Protein AF-A0A775YZN2-F1 (afdb_monomer)

Mean predicted aligned error: 4.79 Å

Nearest PDB structures (foldseek):
  2otr-assembly1_A  TM=7.967E-01  e=1.622E-01  Helicobacter pylori 26695
  7xbj-assembly1_A  TM=7.492E-01  e=8.720E-01  Xenorhabdus nematophila ATCC 19061
  7xbj-assembly2_B  TM=8.125E-01  e=1.349E+00  Xenorhabdus nematophila ATCC 19061
  7d4i-assembly1_B1  TM=6.503E-01  e=3.031E+00  Saccharomyces cerevisiae S288C
  7vww-assembly3_E  TM=5.977E-01  e=3.433E+00  Dioscoreophyllum cumminsii

InterPro domains:
  IPR007712 Toxin-antitoxin system, RelE/ParE toxin family [PF05016] (2-50)
  IPR035093 Toxin-antitoxin system, RelE/ParE toxin domain superfamily [G3DSA:3.30.2310.20] (1-51)

Secondary structure (DSSP, 8-state):
-TT-GGGSEEPSSTTEEEEEEETTEEEEEEEETTTTEEEEEEEEESS----

Foldseek 3Di:
DLVCLPPFDQDPDPQWGWDDPDPQWIWIWGADPVVRDIGTDDIGGNPDPDD

Sequence (51 aa):
MAGQPYKGRNGRVEGTRELVIHPHFVLVYEVDSQWGKVYILRVLHTVQKWP

pLDDT: mean 87.9, std 9.98, range [59.94, 96.25]

Radius of gyration: 11.28 Å; Cα contact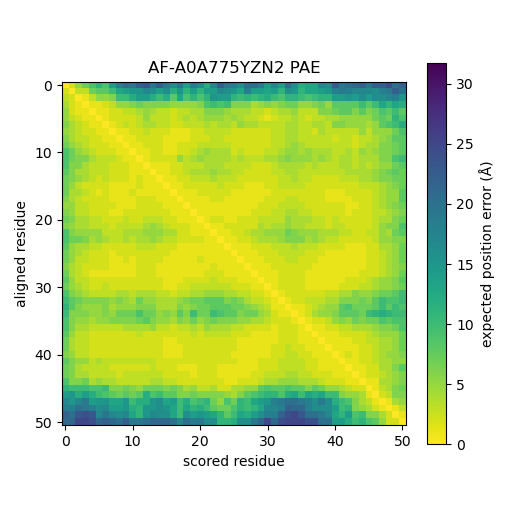s (8 Å, |Δi|>4): 85; chains: 1; bounding box: 22×27×30 Å

Organism: Escherichia coli (NCBI:txid562)

Solvent-accessible surface area (backbone atoms only — not comparable to full-atom values): 3241 Å² total; per-residue (Å²): 101,94,91,48,78,78,72,37,47,81,35,97,50,88,77,33,25,36,32,78,82,45,101,50,33,36,38,35,27,34,69,42,79,91,77,73,42,76,48,82,76,46,79,42,55,73,86,50,88,75,134

Structure (mmCIF, N/CA/C/O backbone):
data_AF-A0A775YZN2-F1
#
_entry.id   AF-A0A775YZN2-F1
#
loop_
_atom_site.group_PDB
_atom_site.id
_atom_site.type_symbol
_atom_site.label_atom_id
_atom_site.label_alt_id
_atom_site.label_comp_id
_atom_site.label_asym_id
_atom_site.label_entity_id
_atom_site.label_seq_id
_atom_site.pdbx_PDB_ins_code
_atom_site.Cartn_x
_atom_site.Cartn_y
_atom_site.Cartn_z
_atom_site.occupancy
_atom_site.B_iso_or_equiv
_atom_site.auth_seq_id
_atom_site.auth_comp_id
_atom_site.auth_asym_id
_atom_site.auth_atom_id
_atom_site.pdbx_PDB_model_num
ATOM 1 N N . MET A 1 1 ? 4.260 7.250 5.656 1.00 59.94 1 MET A N 1
ATOM 2 C CA . MET A 1 1 ? 3.261 6.165 5.783 1.00 59.94 1 MET A CA 1
ATOM 3 C C . MET A 1 1 ? 2.428 6.297 7.050 1.00 59.94 1 MET A C 1
ATOM 5 O O . MET A 1 1 ? 1.220 6.378 6.911 1.00 59.94 1 MET A O 1
ATOM 9 N N . ALA A 1 2 ? 3.035 6.425 8.238 1.00 60.94 2 ALA A N 1
ATOM 10 C CA . ALA A 1 2 ? 2.301 6.522 9.509 1.00 60.94 2 ALA A CA 1
ATOM 11 C C . ALA A 1 2 ? 1.300 7.698 9.616 1.00 60.94 2 ALA A C 1
ATOM 13 O O . ALA A 1 2 ? 0.247 7.533 10.211 1.00 60.94 2 ALA A O 1
ATOM 14 N N . GLY A 1 3 ? 1.574 8.858 9.001 1.00 76.44 3 GLY A N 1
ATOM 15 C CA . GLY A 1 3 ? 0.660 10.016 9.058 1.00 76.44 3 GLY A CA 1
ATOM 16 C C . GLY A 1 3 ? -0.407 10.081 7.956 1.00 76.44 3 GLY A C 1
ATOM 17 O O . GLY A 1 3 ? -1.281 10.936 8.009 1.00 76.44 3 GLY A O 1
ATOM 18 N N . GLN A 1 4 ? -0.316 9.232 6.924 1.00 82.75 4 GLN A N 1
ATOM 19 C CA . GLN A 1 4 ? -1.224 9.246 5.764 1.00 82.75 4 GLN A CA 1
ATOM 20 C C . GLN A 1 4 ? -1.444 7.811 5.252 1.00 82.75 4 GLN A C 1
ATOM 22 O O . GLN A 1 4 ? -0.973 7.455 4.164 1.00 82.75 4 GLN A O 1
ATOM 27 N N . PRO A 1 5 ? -2.122 6.955 6.037 1.00 82.69 5 PRO A N 1
ATOM 28 C CA . PRO A 1 5 ? -2.299 5.542 5.700 1.00 82.69 5 PRO A CA 1
ATOM 29 C C . PRO A 1 5 ? -3.110 5.348 4.409 1.00 82.69 5 PRO A C 1
ATOM 31 O O . PRO A 1 5 ? -2.923 4.362 3.701 1.00 82.69 5 PRO A O 1
ATOM 34 N N . TYR A 1 6 ? -3.925 6.330 4.016 1.00 88.25 6 TYR A N 1
ATOM 35 C CA . TYR A 1 6 ? -4.750 6.276 2.808 1.00 88.25 6 TYR A CA 1
ATOM 36 C C . TYR A 1 6 ? -4.080 6.844 1.537 1.00 88.25 6 TYR A C 1
ATOM 38 O O . TYR A 1 6 ? -4.748 7.072 0.531 1.00 88.25 6 TYR A O 1
ATOM 46 N N . LYS A 1 7 ? -2.751 7.024 1.526 1.00 90.56 7 LYS A N 1
ATOM 47 C CA . LYS A 1 7 ? -2.018 7.588 0.374 1.00 90.56 7 LYS A CA 1
ATOM 48 C C . LYS A 1 7 ? -1.934 6.669 -0.857 1.00 90.56 7 LYS A C 1
ATOM 50 O O . LYS A 1 7 ? -1.851 7.161 -1.976 1.00 90.56 7 LYS A O 1
ATOM 55 N N . GLY A 1 8 ? -1.930 5.346 -0.672 1.00 91.50 8 GLY A N 1
ATOM 56 C CA . GLY A 1 8 ? -2.016 4.392 -1.788 1.00 91.50 8 GLY A CA 1
ATOM 57 C C . GLY A 1 8 ? -3.343 4.495 -2.553 1.00 91.50 8 GLY A C 1
ATOM 58 O O . GLY A 1 8 ? -4.291 5.117 -2.078 1.00 91.50 8 GLY A O 1
ATOM 59 N N . ARG A 1 9 ? -3.446 3.860 -3.716 1.00 94.81 9 ARG A N 1
ATOM 60 C CA . ARG A 1 9 ? -4.743 3.636 -4.377 1.00 94.81 9 ARG A CA 1
ATOM 61 C C . ARG A 1 9 ? -5.418 2.393 -3.800 1.00 94.81 9 ARG A C 1
ATOM 63 O O . ARG A 1 9 ? -4.741 1.576 -3.177 1.00 94.81 9 ARG A O 1
ATOM 70 N N . ASN A 1 10 ? -6.714 2.220 -4.043 1.00 94.94 10 ASN A N 1
ATOM 71 C CA . ASN A 1 10 ? -7.376 0.949 -3.743 1.00 94.94 10 ASN A CA 1
ATOM 72 C C . ASN A 1 10 ? -6.683 -0.181 -4.519 1.00 94.94 10 ASN A C 1
ATOM 74 O O . ASN A 1 10 ? -6.361 -0.026 -5.701 1.00 94.94 10 ASN A O 1
ATOM 78 N N . GLY A 1 11 ? -6.378 -1.269 -3.817 1.00 93.00 11 GLY A N 1
ATOM 79 C CA . GLY A 1 11 ? -5.764 -2.450 -4.397 1.00 93.00 11 GLY A CA 1
ATOM 80 C C . GLY A 1 11 ? -6.771 -3.274 -5.190 1.00 93.00 11 GLY A C 1
ATOM 81 O O . GLY A 1 11 ? -7.969 -2.999 -5.200 1.00 93.00 11 GLY A O 1
ATOM 82 N N . ARG A 1 12 ? -6.268 -4.300 -5.878 1.00 90.31 12 ARG A N 1
ATOM 83 C CA . ARG A 1 12 ? -7.110 -5.217 -6.667 1.00 90.31 12 ARG A CA 1
ATOM 84 C C . ARG A 1 12 ? -7.981 -6.134 -5.807 1.00 90.31 12 ARG A C 1
ATOM 86 O O . ARG A 1 12 ? -8.990 -6.627 -6.290 1.00 90.31 12 ARG A O 1
ATOM 93 N N . V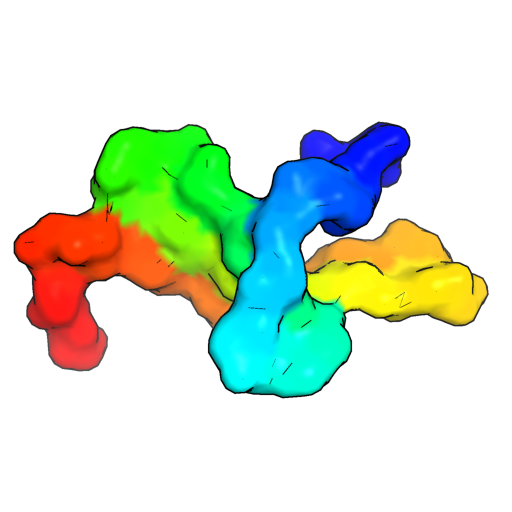AL A 1 13 ? -7.561 -6.384 -4.569 1.00 91.56 13 VAL A N 1
ATOM 94 C CA . VAL A 1 13 ? -8.323 -7.141 -3.571 1.00 91.56 13 VAL A CA 1
ATOM 95 C C . VAL A 1 13 ? -8.993 -6.142 -2.635 1.00 91.56 13 VAL A C 1
ATOM 97 O O . VAL A 1 13 ? -8.347 -5.185 -2.197 1.00 91.56 13 VAL A O 1
ATOM 100 N N . GLU A 1 14 ? -10.273 -6.351 -2.338 1.00 91.50 14 GLU A N 1
ATOM 101 C CA . GLU A 1 14 ? -11.029 -5.495 -1.421 1.00 91.50 14 GLU A CA 1
ATOM 102 C C . GLU A 1 14 ? -10.313 -5.365 -0.064 1.00 91.50 14 GLU A C 1
ATOM 104 O O . GLU A 1 14 ? -9.683 -6.305 0.415 1.00 91.50 14 GLU A O 1
ATOM 109 N N . GLY A 1 15 ? -10.331 -4.163 0.516 1.00 91.56 15 GLY A N 1
ATOM 110 C CA . GLY A 1 15 ? -9.631 -3.853 1.770 1.00 91.56 15 GLY A CA 1
ATOM 111 C C . GLY A 1 15 ? -8.123 -3.601 1.636 1.00 91.56 15 GLY A C 1
ATOM 112 O O . GLY A 1 15 ? -7.524 -2.986 2.520 1.00 91.56 15 GLY A O 1
ATOM 113 N N . THR A 1 16 ? -7.504 -3.978 0.514 1.00 95.19 16 THR A N 1
ATOM 114 C CA . THR A 1 16 ? -6.079 -3.712 0.267 1.00 95.19 16 THR A CA 1
ATOM 115 C C . THR A 1 16 ? -5.850 -2.375 -0.431 1.00 95.19 16 THR A C 1
ATOM 117 O O . THR A 1 16 ? -6.729 -1.798 -1.075 1.00 95.19 16 THR A O 1
ATOM 120 N N . ARG A 1 17 ? -4.624 -1.869 -0.318 1.00 95.25 17 ARG A N 1
ATOM 121 C CA . ARG A 1 17 ? -4.145 -0.632 -0.926 1.00 95.25 17 ARG A CA 1
ATOM 122 C C . ARG A 1 17 ? -2.785 -0.871 -1.562 1.00 95.25 17 ARG A C 1
ATOM 124 O O . ARG A 1 17 ? -1.957 -1.614 -1.041 1.00 95.25 17 ARG A O 1
ATOM 131 N N . GLU A 1 18 ? -2.556 -0.218 -2.693 1.00 96.25 18 GLU A N 1
ATOM 132 C CA . GLU A 1 18 ? -1.305 -0.292 -3.446 1.00 96.25 18 GLU A CA 1
ATOM 133 C C . GLU A 1 18 ? -0.596 1.066 -3.412 1.00 96.25 18 GLU A C 1
ATOM 135 O O . GLU A 1 18 ? -1.181 2.090 -3.778 1.00 96.25 18 GLU A O 1
ATOM 140 N N . LEU A 1 19 ? 0.673 1.093 -3.003 1.00 95.25 19 LEU A N 1
ATOM 141 C CA . LEU A 1 19 ? 1.512 2.292 -3.038 1.00 95.25 19 LEU A CA 1
ATOM 142 C C . LEU A 1 19 ? 2.803 2.028 -3.811 1.00 95.25 19 LEU A C 1
ATOM 144 O O . LEU A 1 19 ? 3.583 1.156 -3.444 1.00 95.25 19 LEU A O 1
ATOM 148 N N . VAL A 1 20 ? 3.063 2.830 -4.843 1.00 93.62 20 VAL A N 1
ATOM 149 C CA . VAL A 1 20 ? 4.373 2.863 -5.505 1.00 93.62 20 VAL A CA 1
ATOM 150 C C . VAL A 1 20 ? 5.353 3.573 -4.570 1.00 93.62 20 VAL A C 1
ATOM 152 O O . VAL A 1 20 ? 5.201 4.764 -4.301 1.00 93.62 20 VAL A O 1
ATOM 155 N N . ILE A 1 21 ? 6.329 2.834 -4.045 1.00 93.25 21 ILE A N 1
ATOM 156 C CA .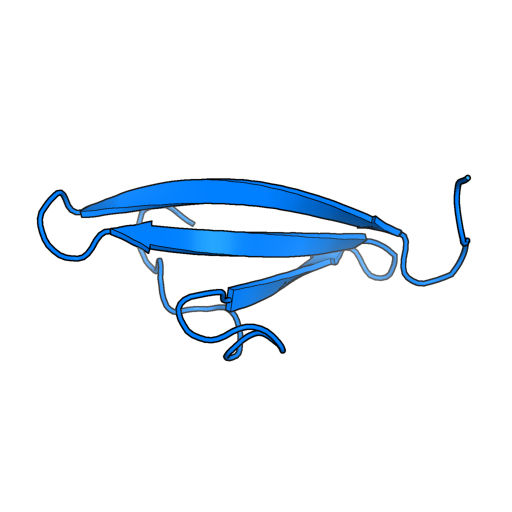 ILE A 1 21 ? 7.352 3.358 -3.119 1.00 93.25 21 ILE A CA 1
ATOM 157 C C . ILE A 1 21 ? 8.695 3.613 -3.814 1.00 93.25 21 ILE A C 1
ATOM 159 O O . ILE A 1 21 ? 9.529 4.353 -3.306 1.00 93.25 21 ILE A O 1
ATOM 163 N N . HIS A 1 22 ? 8.881 3.017 -4.988 1.00 92.56 22 HIS A N 1
ATOM 164 C CA . HIS A 1 22 ? 10.016 3.185 -5.889 1.00 92.56 22 HIS A CA 1
ATOM 165 C C . HIS A 1 22 ? 9.512 2.882 -7.311 1.00 92.56 22 HIS A C 1
ATOM 167 O O . HIS A 1 22 ? 8.571 2.093 -7.431 1.00 92.56 22 HIS A O 1
ATOM 173 N N . PRO A 1 23 ? 10.111 3.409 -8.397 1.00 90.50 23 PRO A N 1
ATOM 174 C CA . PRO A 1 23 ? 9.683 3.110 -9.773 1.00 90.50 23 PRO A CA 1
ATOM 175 C C . PRO A 1 23 ? 9.506 1.616 -10.086 1.00 90.50 23 PRO A C 1
ATOM 177 O O . PRO A 1 23 ? 8.687 1.233 -10.922 1.00 90.50 23 PRO A O 1
ATOM 180 N N . HIS A 1 24 ? 10.250 0.769 -9.374 1.00 92.25 24 HIS A N 1
ATOM 181 C CA . HIS A 1 24 ? 10.221 -0.679 -9.544 1.00 92.25 24 HIS A CA 1
ATOM 182 C C . HIS A 1 24 ? 9.515 -1.445 -8.426 1.00 92.25 24 HIS A C 1
ATOM 184 O O . HIS A 1 24 ? 9.451 -2.663 -8.510 1.00 92.25 24 HIS A O 1
ATOM 190 N N . PHE A 1 25 ? 8.978 -0.777 -7.400 1.00 92.94 25 PHE A N 1
ATOM 191 C CA . PHE A 1 25 ? 8.374 -1.452 -6.251 1.00 92.94 25 PHE A CA 1
ATOM 192 C C . PHE A 1 25 ? 6.994 -0.903 -5.888 1.00 92.94 25 PHE A C 1
ATOM 194 O O . PHE A 1 25 ? 6.814 0.295 -5.647 1.00 92.94 25 PHE A O 1
ATOM 201 N N . VAL A 1 26 ? 6.032 -1.819 -5.777 1.00 94.19 26 VAL A N 1
ATOM 202 C CA . VAL A 1 26 ? 4.679 -1.564 -5.275 1.00 94.19 26 VAL A CA 1
ATOM 203 C C . VAL A 1 26 ? 4.500 -2.280 -3.946 1.00 94.19 26 VAL A C 1
ATOM 205 O O . VAL A 1 26 ? 4.685 -3.491 -3.850 1.00 94.19 26 VAL A O 1
ATOM 208 N N . LEU A 1 27 ? 4.102 -1.531 -2.926 1.00 9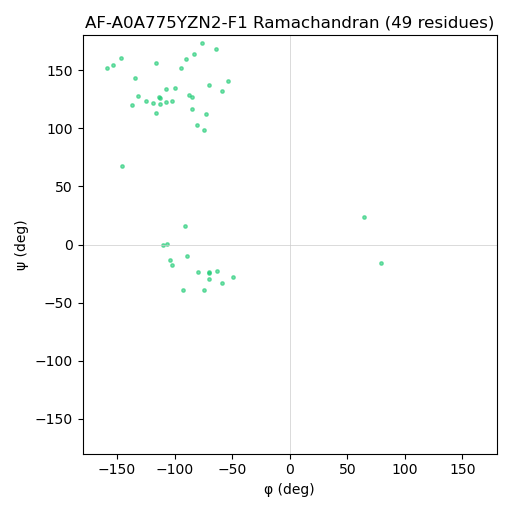5.62 27 LEU A N 1
ATOM 209 C CA . LEU A 1 27 ? 3.684 -2.069 -1.645 1.00 95.62 27 LEU A CA 1
ATOM 210 C C . LEU A 1 27 ? 2.192 -2.386 -1.676 1.00 95.62 27 LEU A C 1
ATOM 212 O O . LEU A 1 27 ? 1.392 -1.508 -1.999 1.00 95.62 27 LEU A O 1
ATOM 216 N N . VAL A 1 28 ? 1.825 -3.603 -1.292 1.00 96.06 28 VAL A N 1
ATOM 217 C CA . VAL A 1 28 ? 0.444 -4.002 -1.011 1.00 96.06 28 VAL A CA 1
ATOM 218 C C . VAL A 1 28 ? 0.270 -4.038 0.499 1.00 96.06 28 VAL A C 1
ATOM 220 O O . VAL A 1 28 ? 1.020 -4.727 1.195 1.00 96.06 28 VAL A O 1
ATOM 223 N N . TYR A 1 29 ? -0.694 -3.284 1.007 1.00 96.25 29 TYR A N 1
ATOM 224 C CA . TYR A 1 29 ? -0.939 -3.159 2.438 1.00 96.25 29 TYR A CA 1
ATOM 225 C C . TYR A 1 29 ? -2.428 -2.988 2.734 1.00 96.25 29 TYR A C 1
ATOM 227 O O . TYR A 1 29 ? -3.192 -2.580 1.866 1.00 96.25 29 TYR A O 1
ATOM 235 N N . GLU A 1 30 ? -2.838 -3.263 3.960 1.00 95.31 30 GLU A N 1
ATOM 236 C CA . GLU A 1 30 ? -4.181 -2.974 4.470 1.00 95.31 30 GLU A CA 1
ATOM 237 C C . GLU A 1 30 ? -4.103 -1.952 5.609 1.00 95.31 30 GLU A C 1
ATOM 239 O O . GLU A 1 30 ? -3.056 -1.775 6.245 1.00 95.31 30 GLU A O 1
ATOM 244 N N . VAL A 1 31 ? -5.207 -1.238 5.826 1.00 93.00 31 VAL A N 1
ATOM 245 C CA . VAL A 1 31 ? -5.347 -0.269 6.916 1.00 93.00 31 VAL A CA 1
ATOM 246 C C . VAL A 1 31 ? -6.442 -0.767 7.840 1.00 93.00 31 VAL A C 1
ATOM 248 O O . VAL A 1 31 ? -7.613 -0.791 7.468 1.00 93.00 31 VAL A O 1
ATOM 251 N N . AS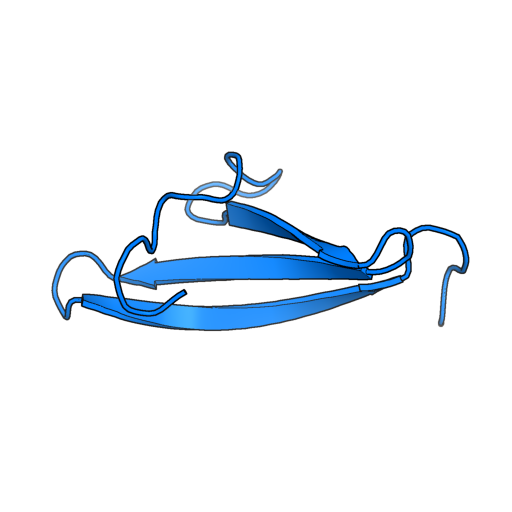P A 1 32 ? -6.056 -1.125 9.054 1.00 90.75 32 ASP A N 1
ATOM 252 C CA . ASP A 1 32 ? -6.996 -1.409 10.124 1.00 90.75 32 ASP A CA 1
ATOM 253 C C . ASP A 1 32 ? -7.457 -0.079 10.718 1.00 90.75 32 ASP A C 1
ATOM 255 O O . ASP A 1 32 ? -6.730 0.593 11.455 1.00 90.75 32 ASP A O 1
ATOM 259 N N . SER A 1 33 ? -8.669 0.318 10.340 1.00 82.56 33 SER A N 1
ATOM 260 C CA . SER A 1 33 ? -9.286 1.568 10.786 1.00 82.56 33 SER A CA 1
ATOM 261 C C . SER A 1 33 ? -9.673 1.555 12.266 1.00 82.56 33 SER A C 1
ATOM 263 O O . SER A 1 33 ? -9.729 2.621 12.875 1.00 82.56 33 SER A O 1
ATOM 265 N N . GLN A 1 34 ? -9.884 0.376 12.858 1.00 86.12 34 GLN A N 1
ATOM 266 C CA . GLN A 1 34 ? -10.265 0.239 14.261 1.00 86.12 34 GLN A CA 1
ATOM 267 C C . GLN A 1 34 ? -9.071 0.503 15.182 1.00 86.12 34 GLN A C 1
ATOM 269 O O . GLN A 1 34 ? -9.218 1.144 16.220 1.00 86.12 34 GLN A O 1
ATOM 274 N N . TRP A 1 35 ? -7.882 0.040 14.792 1.00 84.19 35 TRP A N 1
ATOM 275 C 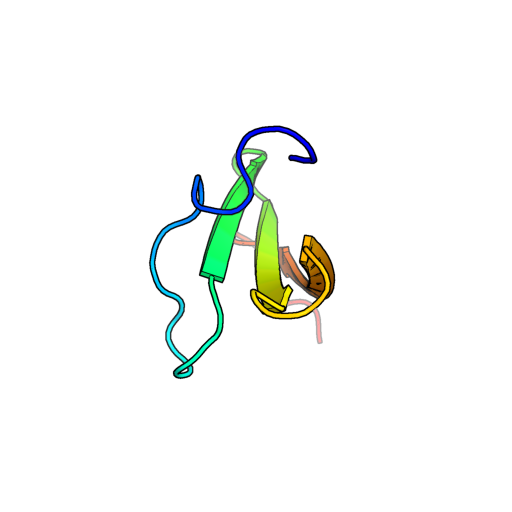CA . TRP A 1 35 ? -6.666 0.156 15.604 1.00 84.19 35 TRP A CA 1
ATOM 276 C C . TRP A 1 35 ? -5.633 1.142 15.047 1.00 84.19 35 TRP A C 1
ATOM 278 O O . TRP A 1 35 ? -4.567 1.310 15.639 1.00 84.19 35 TRP A O 1
ATOM 288 N N . GLY A 1 36 ? -5.917 1.781 13.908 1.00 85.38 36 GLY A N 1
ATOM 289 C CA . GLY A 1 36 ? -5.007 2.712 13.236 1.00 85.38 36 GLY A CA 1
ATOM 290 C C . GLY A 1 36 ? -3.722 2.051 12.726 1.00 85.38 36 GLY A C 1
ATOM 291 O O . GLY A 1 36 ? -2.696 2.719 12.583 1.00 85.38 36 GLY A O 1
ATOM 292 N N . LYS A 1 37 ? -3.748 0.735 12.490 1.00 89.69 37 LYS A N 1
ATOM 293 C CA . LYS A 1 37 ? -2.570 -0.048 12.100 1.00 89.69 37 LYS A CA 1
ATOM 294 C C . LYS A 1 37 ? -2.479 -0.191 10.589 1.00 89.69 37 LYS A C 1
ATOM 296 O O . LYS A 1 37 ? -3.476 -0.184 9.873 1.00 89.69 37 LYS A O 1
ATOM 301 N N . VAL A 1 38 ? -1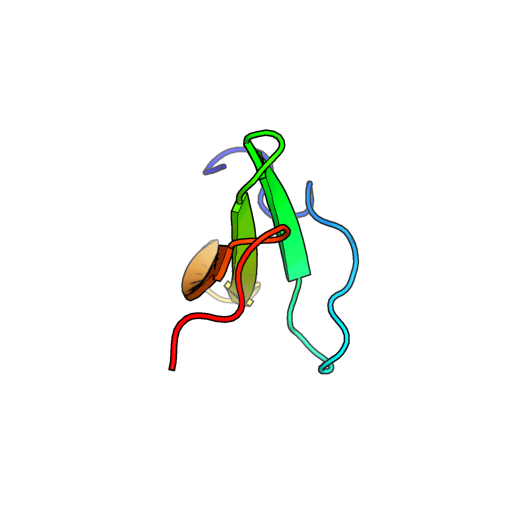.250 -0.345 10.112 1.00 92.38 38 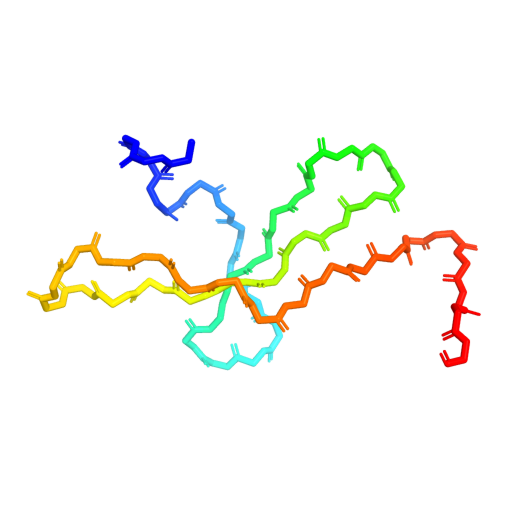VAL A N 1
ATOM 302 C CA . VAL A 1 38 ? -0.950 -0.628 8.709 1.00 92.38 38 VAL A CA 1
ATOM 303 C C . VAL A 1 38 ? -0.234 -1.964 8.646 1.00 92.38 38 VAL A C 1
ATOM 305 O O . VAL A 1 38 ? 0.834 -2.110 9.242 1.00 92.38 38 VAL A O 1
ATOM 308 N N . TYR A 1 39 ? -0.798 -2.915 7.909 1.00 94.38 39 TYR A N 1
ATOM 309 C CA . TYR A 1 39 ? -0.197 -4.231 7.715 1.00 94.38 39 TYR A CA 1
ATOM 310 C C . TYR A 1 39 ? 0.333 -4.345 6.295 1.00 94.38 39 TYR A C 1
ATOM 312 O O . TYR A 1 39 ? -0.399 -4.163 5.324 1.00 94.38 39 TYR A O 1
ATOM 320 N N . ILE A 1 40 ? 1.626 -4.633 6.170 1.00 94.44 40 ILE A N 1
ATOM 321 C CA . ILE A 1 40 ? 2.268 -4.851 4.876 1.00 94.44 40 ILE A CA 1
ATOM 322 C C . ILE A 1 40 ? 2.057 -6.311 4.487 1.00 94.44 40 ILE A C 1
ATOM 324 O O . ILE A 1 40 ? 2.551 -7.209 5.160 1.00 94.44 40 ILE A O 1
ATOM 328 N N . LEU A 1 41 ? 1.345 -6.535 3.385 1.00 94.94 41 LEU A N 1
ATOM 329 C CA . LEU A 1 41 ? 1.005 -7.872 2.902 1.00 94.94 41 LEU A CA 1
ATOM 330 C C . LEU A 1 41 ? 2.032 -8.383 1.891 1.00 94.94 41 LEU A C 1
ATOM 332 O O . LEU A 1 41 ? 2.361 -9.568 1.872 1.00 94.94 41 LEU A O 1
ATOM 336 N N . ARG A 1 42 ? 2.524 -7.501 1.010 1.00 93.69 42 ARG A N 1
ATOM 337 C CA . ARG A 1 42 ? 3.488 -7.878 -0.031 1.00 93.69 42 ARG A CA 1
ATOM 338 C C . ARG A 1 42 ? 4.276 -6.683 -0.556 1.00 93.69 42 ARG A C 1
ATOM 340 O O . ARG A 1 42 ? 3.764 -5.567 -0.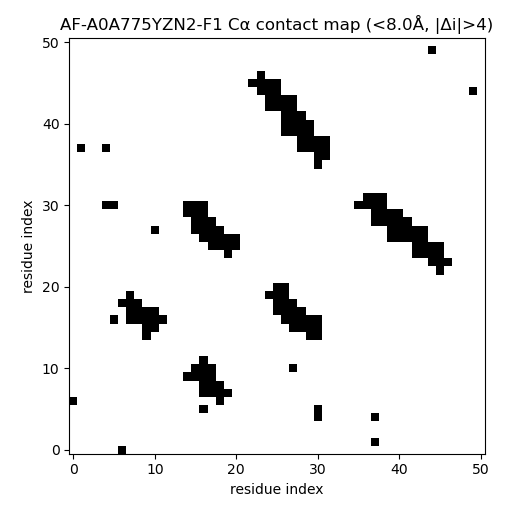622 1.00 93.69 42 ARG A O 1
ATOM 347 N N . VAL A 1 43 ? 5.491 -6.951 -1.023 1.00 93.56 43 VAL A N 1
ATOM 348 C CA . VAL A 1 43 ? 6.287 -6.039 -1.851 1.00 93.56 43 VAL A CA 1
ATOM 349 C C . VAL A 1 43 ? 6.416 -6.669 -3.236 1.00 93.56 43 VAL A C 1
ATOM 351 O O . VAL A 1 43 ? 6.892 -7.792 -3.364 1.00 93.56 43 VAL A O 1
ATOM 354 N N . LEU A 1 44 ? 5.956 -5.973 -4.271 1.00 92.38 44 LEU A N 1
ATOM 355 C CA . LEU A 1 44 ? 5.985 -6.439 -5.656 1.00 92.38 44 LEU A CA 1
ATOM 356 C C . LEU A 1 44 ? 7.034 -5.672 -6.449 1.00 92.38 44 LEU A C 1
ATOM 358 O O . LEU A 1 44 ? 7.035 -4.443 -6.411 1.00 92.38 44 LEU A O 1
ATOM 362 N N . HIS A 1 45 ? 7.857 -6.379 -7.224 1.00 92.25 45 HIS A N 1
ATOM 363 C CA . HIS A 1 45 ? 8.701 -5.750 -8.235 1.00 92.25 45 HIS A CA 1
ATOM 364 C C . HIS A 1 45 ? 7.902 -5.566 -9.538 1.00 92.25 45 HIS A C 1
ATOM 366 O O . HIS A 1 45 ? 7.305 -6.517 -10.039 1.00 92.25 45 HIS A O 1
ATOM 372 N N . THR A 1 46 ? 7.845 -4.354 -10.093 1.00 83.56 46 THR A N 1
ATOM 373 C CA . THR A 1 46 ? 6.966 -4.036 -11.239 1.00 83.56 46 THR A CA 1
ATOM 374 C C . THR A 1 46 ? 7.525 -4.494 -12.581 1.00 83.56 46 THR A C 1
ATOM 376 O O . THR A 1 46 ? 6.760 -4.710 -13.515 1.00 83.56 46 THR A O 1
ATOM 379 N N . VAL A 1 47 ? 8.847 -4.653 -12.678 1.00 81.06 47 VAL A N 1
ATOM 380 C CA . VAL A 1 47 ? 9.552 -4.950 -13.941 1.00 81.06 47 VAL A CA 1
ATOM 381 C C . VAL A 1 47 ? 9.990 -6.410 -14.025 1.00 81.06 47 VAL A C 1
ATOM 383 O O . VAL A 1 47 ? 10.349 -6.903 -15.087 1.00 81.06 47 VAL A O 1
ATOM 386 N N . GLN A 1 48 ? 9.942 -7.135 -12.909 1.00 77.06 48 GLN A N 1
ATOM 387 C CA . GLN A 1 48 ? 10.440 -8.501 -12.838 1.00 77.06 48 GLN A CA 1
ATOM 388 C C . GLN A 1 48 ? 9.450 -9.347 -12.059 1.00 77.06 48 GLN A C 1
ATOM 390 O O . GLN A 1 48 ? 9.161 -9.060 -10.898 1.00 77.06 48 GLN A O 1
ATOM 395 N N . LYS A 1 49 ? 8.926 -10.387 -12.712 1.00 63.56 49 LYS A N 1
ATOM 396 C CA . LYS A 1 49 ? 8.233 -11.460 -12.009 1.00 63.56 49 LYS A CA 1
ATOM 397 C C . LYS A 1 49 ? 9.304 -12.294 -11.328 1.00 63.56 49 LYS A C 1
ATOM 399 O O . LYS A 1 49 ? 9.965 -13.098 -11.978 1.00 63.56 49 LYS A O 1
ATOM 404 N N . TRP A 1 50 ? 9.506 -12.040 -10.047 1.00 61.50 50 TRP A N 1
ATOM 405 C CA . TRP A 1 50 ? 10.211 -12.993 -9.210 1.00 61.50 50 TRP A CA 1
ATOM 406 C C . TRP A 1 50 ? 9.301 -14.216 -9.012 1.00 61.50 50 TRP A C 1
ATOM 408 O O . TRP A 1 50 ? 8.085 -14.018 -8.888 1.00 61.50 50 TRP A O 1
ATOM 418 N N . PRO A 1 51 ? 9.849 -15.441 -9.092 1.00 61.12 51 PRO A N 1
ATOM 419 C CA . PRO A 1 51 ? 9.110 -16.655 -8.766 1.00 61.12 51 PRO A CA 1
ATOM 420 C C . PRO A 1 51 ? 8.647 -16.659 -7.304 1.00 61.12 51 PRO A C 1
ATOM 422 O O . PRO A 1 51 ? 9.309 -16.005 -6.463 1.00 61.12 51 PRO A O 1
#